Protein AF-A0A101WZ25-F1 (afdb_monomer_lite)

Radius of gyration: 11.17 Å; chains: 1; bounding box: 29×21×28 Å

pLDDT: mean 93.18, std 2.32, range [81.94, 96.31]

Foldseek 3Di:
DKDKDAQDDVRCVQQVDGIDIDDDDPPDDVLSVQVRCCPPGGPCSQVVQADPVSHGDPVDDDD

Structure (mmCIF, N/CA/C/O backbone):
data_AF-A0A101WZ25-F1
#
_entry.id   AF-A0A101WZ25-F1
#
loop_
_atom_site.group_PDB
_atom_site.id
_atom_site.type_symbol
_atom_site.label_atom_id
_atom_site.label_alt_id
_atom_site.label_comp_id
_atom_site.label_asym_id
_atom_site.label_entity_id
_atom_site.label_seq_id
_atom_site.pdbx_PDB_ins_code
_atom_site.Cartn_x
_atom_site.Cartn_y
_atom_site.Cartn_z
_atom_site.occupancy
_atom_site.B_iso_or_equiv
_atom_site.auth_seq_id
_atom_site.auth_comp_id
_atom_site.auth_asym_id
_atom_site.auth_atom_id
_atom_site.pdbx_PDB_model_num
ATOM 1 N N . MET A 1 1 ? -11.779 2.324 10.381 1.00 93.25 1 MET A N 1
ATOM 2 C CA . MET A 1 1 ? -11.101 1.083 10.852 1.00 93.25 1 MET A CA 1
ATOM 3 C C . MET A 1 1 ? -9.584 1.255 11.031 1.00 93.25 1 MET A C 1
ATOM 5 O O . MET A 1 1 ? -9.001 2.136 10.413 1.00 93.25 1 MET A O 1
ATOM 9 N N . LYS A 1 2 ? -8.920 0.406 11.833 1.00 93.19 2 LYS A N 1
ATOM 10 C CA . LYS A 1 2 ? -7.454 0.420 12.028 1.00 93.19 2 LYS A CA 1
ATOM 11 C C . LYS A 1 2 ? -6.823 -0.849 11.457 1.00 93.19 2 LYS A C 1
ATOM 13 O O . LYS A 1 2 ? -7.260 -1.947 11.796 1.00 93.19 2 LYS A O 1
ATOM 18 N N . VAL A 1 3 ? -5.814 -0.699 10.602 1.00 93.75 3 VAL A N 1
ATOM 19 C CA . VAL A 1 3 ? -5.124 -1.817 9.941 1.00 93.75 3 VAL A CA 1
ATOM 20 C C . VAL A 1 3 ? -3.641 -1.816 10.268 1.00 93.75 3 VAL A C 1
ATOM 22 O O . VAL A 1 3 ? -3.025 -0.772 10.474 1.00 93.75 3 VAL A O 1
ATOM 25 N N . GLN A 1 4 ? -3.056 -3.005 10.304 1.00 95.50 4 GLN A N 1
ATOM 26 C CA . GLN A 1 4 ? -1.631 -3.186 10.518 1.00 95.50 4 GLN A CA 1
ATOM 27 C C . GLN A 1 4 ? -0.957 -3.494 9.186 1.00 95.50 4 GLN A C 1
ATOM 29 O O . GLN A 1 4 ? -1.327 -4.453 8.515 1.00 95.50 4 GLN A O 1
ATOM 34 N N . VAL A 1 5 ? 0.048 -2.704 8.823 1.00 95.88 5 VAL A N 1
ATOM 35 C CA . VAL A 1 5 ? 0.779 -2.841 7.560 1.00 95.88 5 VAL A CA 1
ATOM 36 C C . VAL A 1 5 ? 2.202 -3.282 7.852 1.00 95.88 5 VAL A C 1
ATOM 38 O O . VAL A 1 5 ? 2.842 -2.762 8.769 1.00 95.88 5 VAL A O 1
ATOM 41 N N . LYS A 1 6 ? 2.702 -4.238 7.068 1.00 96.31 6 LYS A N 1
ATOM 42 C CA . LYS A 1 6 ? 4.101 -4.669 7.089 1.00 96.31 6 LYS A CA 1
ATOM 43 C C . LYS A 1 6 ? 4.732 -4.395 5.731 1.00 96.31 6 LYS A C 1
ATOM 45 O O . LYS A 1 6 ? 4.179 -4.801 4.714 1.00 96.31 6 LYS A O 1
ATOM 50 N N . PHE A 1 7 ? 5.889 -3.743 5.722 1.00 95.19 7 PHE A N 1
ATOM 51 C CA . PHE A 1 7 ? 6.656 -3.506 4.502 1.00 95.19 7 PHE A CA 1
ATOM 52 C C . PHE A 1 7 ? 7.833 -4.477 4.469 1.00 95.19 7 PHE A C 1
ATOM 54 O O . PHE A 1 7 ? 8.625 -4.531 5.407 1.00 95.19 7 PHE A O 1
ATOM 61 N N . LEU A 1 8 ? 7.917 -5.278 3.408 1.00 93.69 8 LEU A N 1
ATOM 62 C CA . LEU A 1 8 ? 8.896 -6.355 3.270 1.00 93.69 8 LEU A CA 1
ATOM 63 C C . LEU A 1 8 ? 9.849 -6.078 2.104 1.00 93.69 8 LEU A C 1
ATOM 65 O O . LEU A 1 8 ? 9.484 -5.391 1.150 1.00 93.69 8 LEU A O 1
ATOM 69 N N . ALA A 1 9 ? 11.054 -6.651 2.179 1.00 93.00 9 ALA A N 1
ATOM 70 C CA . ALA A 1 9 ? 12.080 -6.571 1.138 1.00 93.00 9 ALA A CA 1
ATOM 71 C C . ALA A 1 9 ? 12.292 -5.127 0.636 1.00 93.00 9 ALA A C 1
ATOM 73 O O . ALA A 1 9 ? 12.523 -4.225 1.439 1.00 93.00 9 ALA A O 1
ATOM 74 N N . SER A 1 10 ? 12.154 -4.884 -0.668 1.00 91.56 10 SER A N 1
ATOM 75 C CA . SER A 1 10 ? 12.359 -3.562 -1.269 1.00 91.56 10 SER A CA 1
ATOM 76 C C . SER A 1 10 ? 11.422 -2.481 -0.716 1.00 91.56 10 SER A C 1
ATOM 78 O O . SER A 1 10 ? 11.796 -1.310 -0.684 1.00 91.56 10 SER A O 1
ATOM 80 N N . LEU A 1 11 ? 10.234 -2.834 -0.210 1.00 92.81 11 LEU A N 1
ATOM 81 C CA . LEU A 1 11 ? 9.338 -1.862 0.425 1.00 92.81 11 LEU A CA 1
ATOM 82 C C . LEU A 1 11 ? 9.838 -1.433 1.808 1.00 92.81 11 LEU A C 1
ATOM 84 O O . LEU A 1 11 ? 9.609 -0.289 2.207 1.00 92.81 11 LEU A O 1
ATOM 88 N N . TYR A 1 12 ? 10.546 -2.309 2.528 1.00 93.44 12 TYR A N 1
ATOM 89 C CA . TYR A 1 12 ? 11.255 -1.901 3.741 1.00 93.44 12 TYR A CA 1
ATOM 90 C C . TYR A 1 12 ? 12.372 -0.919 3.396 1.00 93.44 12 TYR A C 1
ATOM 92 O O . TYR A 1 12 ? 12.557 0.062 4.105 1.00 93.44 12 TYR A O 1
ATOM 100 N N . ASP A 1 13 ? 13.075 -1.112 2.281 1.00 91.25 13 ASP A N 1
ATOM 101 C CA . ASP A 1 13 ? 14.127 -0.177 1.885 1.00 91.25 13 ASP A CA 1
ATOM 102 C C . ASP A 1 13 ? 13.605 1.215 1.537 1.00 91.25 13 ASP A C 1
ATOM 104 O O . ASP A 1 13 ? 14.269 2.204 1.845 1.00 91.25 13 ASP A O 1
ATOM 108 N N . VAL A 1 14 ? 12.404 1.292 0.968 1.00 90.50 14 VAL A N 1
ATOM 109 C CA . VAL A 1 14 ? 11.738 2.553 0.614 1.00 90.50 14 VAL A CA 1
ATOM 110 C C . VAL A 1 14 ? 11.159 3.261 1.839 1.00 90.50 14 VAL A C 1
ATOM 112 O O . VAL A 1 14 ? 11.228 4.484 1.948 1.00 90.50 14 VAL A O 1
ATOM 115 N N . THR A 1 15 ? 10.568 2.510 2.766 1.00 93.00 15 THR A N 1
ATOM 116 C CA . THR A 1 15 ? 9.860 3.090 3.921 1.00 93.00 15 THR A CA 1
ATOM 117 C C . THR A 1 15 ? 10.728 3.200 5.171 1.00 93.00 15 THR A C 1
ATOM 119 O O . THR A 1 15 ? 10.410 3.979 6.063 1.00 93.00 15 THR A O 1
ATOM 122 N N . LYS A 1 16 ? 11.790 2.391 5.267 1.00 93.19 16 LYS A N 1
ATOM 123 C CA . LYS A 1 16 ? 12.598 2.116 6.471 1.00 93.19 16 LYS A CA 1
ATOM 124 C C . LYS A 1 16 ? 11.771 1.734 7.704 1.00 93.19 16 LYS A C 1
ATOM 126 O O . LYS A 1 16 ? 12.256 1.781 8.833 1.00 93.19 16 LYS A O 1
ATOM 131 N N . ILE A 1 17 ? 10.536 1.284 7.486 1.00 94.25 17 ILE A N 1
ATOM 132 C CA . ILE A 1 17 ? 9.574 0.900 8.513 1.00 94.25 17 ILE A CA 1
ATOM 133 C C . ILE A 1 17 ? 9.180 -0.541 8.242 1.00 94.25 17 ILE A C 1
ATOM 135 O O . ILE A 1 17 ? 8.645 -0.856 7.191 1.00 94.25 17 ILE A O 1
ATOM 139 N N . LEU A 1 18 ? 9.422 -1.440 9.192 1.00 94.44 18 LEU A N 1
ATOM 140 C CA . LEU A 1 18 ? 9.037 -2.844 9.020 1.00 94.44 18 LEU A CA 1
ATOM 141 C C . LEU A 1 18 ? 7.529 -3.034 9.202 1.00 94.44 18 LEU A C 1
ATOM 143 O O . LEU A 1 18 ? 6.907 -3.870 8.548 1.00 94.44 18 LEU A O 1
ATOM 147 N N . LYS A 1 19 ? 6.946 -2.279 10.135 1.00 95.75 19 LYS A N 1
ATOM 148 C CA . LYS A 1 19 ? 5.576 -2.458 10.595 1.00 95.75 19 LYS A CA 1
ATOM 149 C C . LYS A 1 19 ? 5.021 -1.147 11.133 1.00 95.75 19 LYS A C 1
ATOM 151 O O . LYS A 1 19 ? 5.708 -0.460 11.881 1.00 95.75 19 LYS A O 1
ATOM 156 N N . THR A 1 20 ? 3.776 -0.839 10.798 1.00 95.44 20 THR A N 1
ATOM 157 C CA . THR A 1 20 ? 3.056 0.318 11.338 1.00 95.44 20 THR A CA 1
ATOM 158 C C . THR A 1 20 ? 1.559 0.040 11.411 1.00 95.44 20 THR A C 1
ATOM 160 O O . THR A 1 20 ? 1.061 -0.920 10.817 1.00 95.44 20 THR A O 1
ATOM 163 N N . GLU A 1 21 ? 0.841 0.871 12.151 1.00 96.31 21 GLU A N 1
ATOM 164 C CA . GLU A 1 21 ? -0.613 0.856 12.205 1.00 96.31 21 GLU A CA 1
ATOM 165 C C . GLU A 1 21 ? -1.155 2.110 11.531 1.00 96.31 21 GLU A C 1
ATOM 167 O O . GLU A 1 21 ? -0.659 3.211 11.761 1.00 96.31 21 GLU A O 1
ATOM 172 N N . ILE A 1 22 ? -2.163 1.932 10.684 1.00 95.19 22 ILE A N 1
ATOM 173 C CA . ILE A 1 22 ? -2.754 3.003 9.889 1.00 95.19 22 ILE A CA 1
ATOM 174 C C . ILE A 1 22 ? -4.250 3.029 10.154 1.00 95.19 22 ILE A C 1
ATOM 176 O O . ILE A 1 22 ? -4.939 2.009 10.066 1.00 95.19 22 ILE A O 1
ATOM 180 N N . GLU A 1 23 ? -4.747 4.214 10.482 1.00 95.00 23 GLU A N 1
ATOM 181 C CA . GLU A 1 23 ? -6.175 4.478 10.543 1.00 95.00 23 GLU A CA 1
ATOM 182 C C . GLU A 1 23 ? -6.695 4.791 9.144 1.00 95.00 23 GLU A C 1
ATOM 184 O O . GLU A 1 23 ? -6.132 5.604 8.411 1.00 95.00 23 GLU A O 1
ATOM 189 N N . LEU A 1 24 ? -7.774 4.113 8.775 1.00 94.88 24 LEU A N 1
ATOM 190 C CA . LEU A 1 24 ? -8.465 4.283 7.510 1.00 94.88 24 LEU A CA 1
ATOM 191 C C . LEU A 1 24 ? -9.941 4.583 7.768 1.00 94.88 24 LEU A C 1
ATOM 193 O O . LEU A 1 24 ? -10.509 4.072 8.741 1.00 94.88 24 LEU A O 1
ATOM 197 N N . PRO A 1 25 ? -10.594 5.359 6.890 1.00 92.69 25 PRO A N 1
ATOM 198 C CA . PRO A 1 25 ? -12.038 5.508 6.944 1.00 92.69 25 PRO A CA 1
ATOM 199 C C . PRO A 1 25 ? -12.729 4.154 6.745 1.00 92.69 25 PRO A C 1
ATOM 201 O O . PRO A 1 25 ? -12.154 3.197 6.217 1.00 92.69 25 PRO A O 1
ATOM 204 N N . ASP A 1 26 ? -13.973 4.059 7.198 1.00 90.38 26 ASP A N 1
ATOM 205 C CA . ASP A 1 26 ? -14.760 2.851 6.981 1.00 90.38 26 ASP A CA 1
ATOM 206 C C . ASP A 1 26 ? -15.056 2.682 5.484 1.00 90.38 26 ASP A C 1
ATOM 208 O O . ASP A 1 26 ? -15.246 3.659 4.760 1.00 90.38 26 ASP A O 1
ATOM 212 N N . ASN A 1 27 ? -15.046 1.431 5.014 1.00 91.62 27 ASN A N 1
ATOM 213 C CA . ASN A 1 27 ? -15.114 1.059 3.593 1.00 91.62 27 ASN A CA 1
ATOM 214 C C . ASN A 1 27 ? -13.932 1.546 2.728 1.00 91.62 27 ASN A C 1
ATOM 216 O O . ASN A 1 27 ? -14.049 1.593 1.503 1.00 91.62 27 ASN A O 1
ATOM 220 N N . ALA A 1 28 ? -12.790 1.889 3.337 1.00 94.12 28 ALA A N 1
ATOM 221 C CA . ALA A 1 28 ? -11.577 2.224 2.595 1.00 94.12 28 ALA A CA 1
ATOM 222 C C . ALA A 1 28 ? -11.109 1.073 1.695 1.00 94.12 28 ALA A C 1
ATOM 224 O O . ALA A 1 28 ? -11.117 -0.099 2.082 1.00 94.12 28 ALA A O 1
ATOM 225 N N . THR A 1 29 ? -10.632 1.430 0.507 1.00 93.69 29 THR A N 1
ATOM 226 C CA . THR A 1 29 ? -10.051 0.490 -0.452 1.00 93.69 29 THR A CA 1
ATOM 227 C C . THR A 1 29 ? -8.544 0.336 -0.242 1.00 93.69 29 THR A C 1
ATOM 229 O O . THR A 1 29 ? -7.889 1.151 0.414 1.00 93.69 29 THR A O 1
ATOM 232 N N . VAL A 1 30 ? -7.945 -0.670 -0.886 1.00 91.75 30 VAL A N 1
ATOM 233 C CA . VAL A 1 30 ? -6.477 -0.799 -0.962 1.00 91.75 30 VAL A CA 1
ATOM 234 C C . VAL A 1 30 ? -5.840 0.463 -1.559 1.00 91.75 30 VAL A C 1
ATOM 236 O O . VAL A 1 30 ? -4.758 0.870 -1.143 1.00 91.75 30 VAL A O 1
ATOM 239 N N . MET A 1 31 ? -6.521 1.140 -2.487 1.00 93.69 31 MET A N 1
ATOM 240 C CA . MET A 1 31 ? -6.008 2.377 -3.073 1.00 93.69 31 MET A CA 1
ATOM 241 C C . MET A 1 31 ? -5.977 3.534 -2.069 1.00 93.69 31 MET A C 1
ATOM 243 O O . MET A 1 31 ? -5.044 4.339 -2.073 1.00 93.69 31 MET A O 1
ATOM 247 N N . ASP A 1 32 ? -6.954 3.600 -1.168 1.00 95.12 32 ASP A N 1
ATOM 248 C CA . ASP A 1 32 ? -6.972 4.592 -0.089 1.00 95.12 32 ASP A CA 1
ATOM 249 C C . ASP A 1 32 ? -5.863 4.325 0.932 1.00 95.12 32 ASP A C 1
ATOM 251 O O . ASP A 1 32 ? -5.226 5.266 1.417 1.00 95.12 32 ASP A O 1
ATOM 255 N N . LEU A 1 33 ? -5.555 3.050 1.187 1.00 94.94 33 LEU A N 1
ATOM 256 C CA . LEU A 1 33 ? -4.394 2.664 1.984 1.00 94.94 33 LEU A CA 1
ATOM 257 C C . LEU A 1 33 ? -3.086 3.139 1.338 1.00 94.94 33 LEU A C 1
ATOM 259 O O . LEU A 1 33 ? -2.281 3.791 2.003 1.00 94.94 33 LEU A O 1
ATOM 263 N N . ILE A 1 34 ? -2.891 2.884 0.043 1.00 9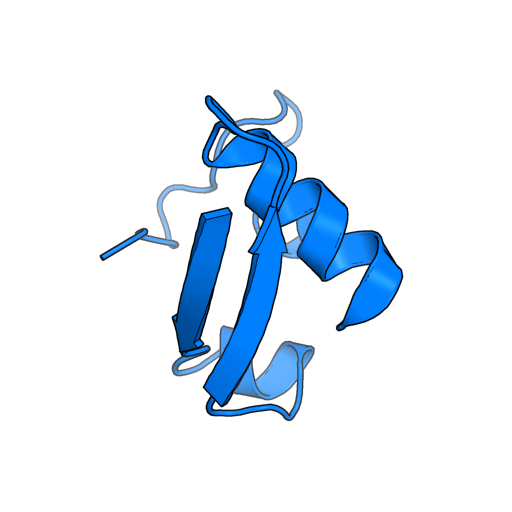4.75 34 ILE A N 1
ATOM 264 C CA . ILE A 1 34 ? -1.689 3.312 -0.694 1.00 94.75 34 ILE A CA 1
ATOM 265 C C . ILE A 1 34 ? -1.524 4.834 -0.640 1.00 94.75 34 ILE A C 1
ATOM 267 O O . ILE A 1 34 ? -0.434 5.333 -0.351 1.00 94.75 34 ILE A O 1
ATOM 271 N N . LYS A 1 35 ? -2.609 5.587 -0.854 1.00 94.75 35 LYS A N 1
ATOM 272 C CA . LYS A 1 35 ? -2.602 7.055 -0.748 1.00 94.75 35 LYS A CA 1
ATOM 273 C C . LYS A 1 35 ? -2.261 7.528 0.664 1.00 94.75 35 LYS A C 1
ATOM 275 O O . LYS A 1 35 ? -1.525 8.503 0.813 1.00 94.75 35 LYS A O 1
ATOM 280 N N . THR A 1 36 ? -2.776 6.851 1.686 1.00 95.50 36 THR A N 1
ATOM 281 C CA . THR A 1 36 ? -2.486 7.173 3.089 1.00 95.50 36 THR A CA 1
ATOM 282 C C . THR A 1 36 ? -1.018 6.919 3.421 1.00 95.50 36 THR A C 1
ATOM 284 O O . THR A 1 36 ? -0.364 7.802 3.973 1.00 95.50 36 THR A O 1
ATOM 287 N N . ILE A 1 37 ? -0.457 5.782 2.998 1.00 95.12 37 ILE A N 1
ATOM 288 C CA . ILE A 1 37 ? 0.973 5.467 3.161 1.00 95.12 37 ILE A CA 1
ATOM 289 C C . ILE A 1 37 ? 1.840 6.516 2.456 1.00 95.12 37 ILE A C 1
ATOM 291 O O . ILE A 1 37 ? 2.790 7.026 3.048 1.00 95.12 37 ILE A O 1
ATOM 295 N N . ASN A 1 38 ? 1.486 6.894 1.226 1.00 95.38 38 ASN A N 1
ATOM 296 C CA . ASN A 1 38 ? 2.226 7.897 0.461 1.00 95.38 38 ASN A CA 1
ATOM 297 C C . ASN A 1 38 ? 2.273 9.269 1.153 1.00 95.38 38 ASN A C 1
ATOM 299 O O . ASN A 1 38 ? 3.254 9.993 1.024 1.00 95.38 38 ASN A O 1
ATOM 303 N N . LYS A 1 39 ? 1.212 9.641 1.875 1.00 93.81 39 LYS A N 1
ATOM 304 C CA . LYS A 1 39 ? 1.145 10.921 2.595 1.00 93.81 39 LYS A CA 1
ATOM 305 C C . LYS A 1 39 ? 1.818 10.869 3.964 1.00 93.81 39 LYS A C 1
ATOM 307 O O . LYS A 1 39 ? 2.498 11.817 4.331 1.00 93.81 39 LYS A O 1
ATOM 312 N N . ALA A 1 40 ? 1.580 9.803 4.725 1.00 90.25 40 ALA A N 1
ATOM 313 C CA . ALA A 1 40 ? 1.889 9.763 6.153 1.00 90.25 40 ALA A CA 1
ATOM 314 C C . ALA A 1 40 ? 3.164 8.984 6.499 1.00 90.25 40 ALA A C 1
ATOM 316 O O . ALA A 1 40 ? 3.718 9.183 7.575 1.00 90.25 40 ALA A O 1
ATOM 317 N N . VAL A 1 41 ? 3.611 8.078 5.625 1.00 90.88 41 VAL A N 1
ATOM 318 C CA . VAL A 1 41 ? 4.683 7.121 5.938 1.00 90.88 41 VAL A CA 1
ATOM 319 C C . VAL A 1 41 ? 5.907 7.353 5.060 1.00 90.88 41 VAL A C 1
ATOM 321 O O . VAL A 1 41 ? 7.008 7.505 5.576 1.00 90.88 41 VAL A O 1
ATOM 324 N N . SER A 1 42 ? 5.735 7.373 3.738 1.00 91.75 42 SER A N 1
ATOM 325 C CA . SER A 1 42 ? 6.847 7.509 2.794 1.00 91.75 42 SER A CA 1
ATOM 326 C C . SER A 1 42 ? 6.399 8.305 1.565 1.00 91.75 42 SER A C 1
ATOM 328 O O . SER A 1 42 ? 5.646 7.782 0.735 1.00 91.75 42 SER A O 1
ATOM 330 N N . PRO A 1 43 ? 6.825 9.577 1.436 1.00 91.19 43 PRO A N 1
ATOM 331 C CA . PRO A 1 43 ? 6.568 10.367 0.241 1.00 91.19 43 PRO A CA 1
ATOM 332 C C . PRO A 1 43 ? 7.073 9.645 -1.012 1.00 91.19 43 PRO A C 1
ATOM 334 O O . PRO A 1 43 ? 8.197 9.151 -1.038 1.00 91.19 43 PRO A O 1
ATOM 337 N N . ASN A 1 44 ? 6.248 9.618 -2.061 1.00 89.50 44 ASN A N 1
ATOM 338 C CA . ASN A 1 44 ? 6.474 8.914 -3.333 1.00 89.50 44 ASN A CA 1
ATOM 339 C C . ASN A 1 44 ? 6.288 7.389 -3.299 1.00 89.50 44 ASN A C 1
ATOM 341 O O . ASN A 1 44 ? 6.521 6.735 -4.318 1.00 89.50 44 ASN A O 1
ATOM 345 N N . PHE A 1 45 ? 5.812 6.813 -2.192 1.00 93.88 45 PHE A N 1
ATOM 346 C CA . PHE A 1 45 ? 5.466 5.392 -2.119 1.00 93.88 45 PHE A CA 1
ATOM 347 C C . PHE A 1 45 ? 4.554 4.945 -3.269 1.00 93.88 45 PHE A C 1
ATOM 349 O O . PHE A 1 45 ? 4.808 3.909 -3.882 1.00 93.88 45 PHE A O 1
ATOM 356 N N . SER A 1 46 ? 3.533 5.736 -3.620 1.00 94.50 46 SER A N 1
ATOM 357 C CA . SER A 1 46 ? 2.621 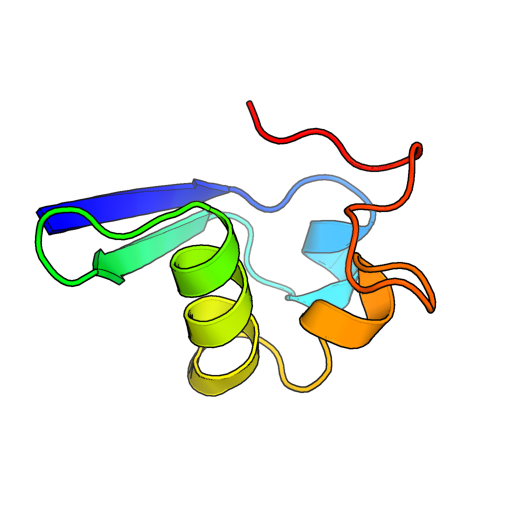5.382 -4.714 1.00 94.50 46 SER A CA 1
ATOM 358 C C . SER A 1 46 ? 3.348 5.257 -6.053 1.00 94.50 46 SER A C 1
ATOM 360 O O . SER A 1 46 ? 3.072 4.328 -6.797 1.00 94.50 46 SER A O 1
ATOM 362 N N . SER A 1 47 ? 4.319 6.125 -6.341 1.00 93.25 47 SER A N 1
ATOM 363 C CA . SER A 1 47 ? 5.099 6.085 -7.589 1.00 93.25 47 SER A CA 1
ATOM 364 C C . SER A 1 47 ? 6.027 4.867 -7.667 1.00 93.25 47 SER A C 1
ATOM 366 O O . SER A 1 47 ? 6.366 4.381 -8.748 1.00 93.25 47 SER A O 1
ATOM 368 N N . VAL A 1 48 ? 6.444 4.344 -6.511 1.00 93.25 48 VAL A N 1
ATOM 369 C CA . VAL A 1 48 ? 7.247 3.120 -6.445 1.00 93.25 48 VAL A CA 1
ATOM 370 C C . VAL A 1 48 ? 6.403 1.905 -6.816 1.00 93.25 48 VAL A C 1
ATOM 372 O O . VAL A 1 48 ? 6.861 1.075 -7.608 1.00 93.25 48 VAL A O 1
ATOM 375 N N . ILE A 1 49 ? 5.188 1.805 -6.272 1.00 94.44 49 ILE A N 1
ATOM 376 C CA . ILE A 1 49 ? 4.383 0.581 -6.35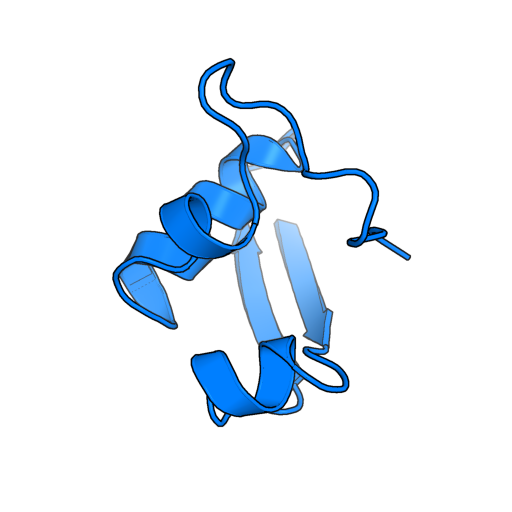6 1.00 94.44 49 ILE A CA 1
ATOM 377 C C . ILE A 1 49 ? 3.326 0.582 -7.460 1.00 94.44 49 ILE A C 1
ATOM 379 O O . ILE A 1 49 ? 2.900 -0.499 -7.858 1.00 94.44 49 ILE A O 1
ATOM 383 N N . LEU A 1 50 ? 2.909 1.749 -7.956 1.00 95.12 50 LEU A N 1
ATOM 384 C CA . LEU A 1 50 ? 1.907 1.872 -9.013 1.00 95.12 50 LEU A CA 1
ATOM 385 C C . LEU A 1 50 ? 2.555 2.080 -10.382 1.00 95.12 50 LEU A C 1
ATOM 387 O O . LEU A 1 50 ? 3.563 2.777 -10.495 1.00 95.12 50 LEU A O 1
ATOM 391 N N . ASP A 1 51 ? 1.976 1.464 -11.405 1.00 94.56 51 ASP A N 1
ATOM 392 C CA . ASP A 1 51 ? 2.291 1.702 -12.810 1.00 94.56 51 ASP A CA 1
ATOM 393 C C . ASP A 1 51 ? 1.678 3.021 -13.320 1.00 94.56 51 ASP A C 1
ATOM 395 O O . ASP A 1 51 ? 0.955 3.722 -12.604 1.00 94.56 51 ASP A O 1
ATOM 399 N N . ASP A 1 52 ? 1.943 3.344 -14.586 1.00 92.31 52 ASP A N 1
ATOM 400 C CA . ASP A 1 52 ? 1.459 4.574 -15.224 1.00 92.31 52 ASP A CA 1
ATOM 401 C C . ASP A 1 52 ? -0.076 4.622 -15.371 1.00 92.31 52 ASP A C 1
ATOM 403 O O . ASP A 1 52 ? -0.653 5.693 -15.557 1.00 92.31 52 ASP A O 1
ATOM 407 N N . ASN A 1 53 ? -0.757 3.479 -15.240 1.00 92.62 53 ASN A N 1
ATOM 408 C CA . ASN A 1 53 ? -2.217 3.370 -15.257 1.00 92.62 53 ASN A CA 1
ATOM 409 C C . ASN A 1 53 ? -2.827 3.422 -13.844 1.00 92.62 53 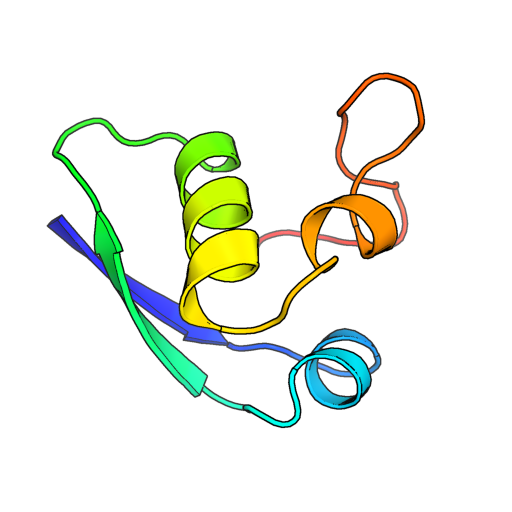ASN A C 1
ATOM 411 O O . ASN A 1 53 ? -4.040 3.253 -13.689 1.00 92.62 53 ASN A O 1
ATOM 415 N N . GLY A 1 54 ? -2.009 3.619 -12.804 1.00 90.25 54 GLY A N 1
ATOM 416 C CA . GLY A 1 54 ? -2.440 3.631 -11.408 1.00 90.25 54 GLY A CA 1
ATOM 417 C C . GLY A 1 54 ? -2.780 2.248 -10.843 1.00 90.25 54 GLY A C 1
ATOM 418 O O . GLY A 1 54 ? -3.422 2.161 -9.792 1.00 90.25 54 GLY A O 1
ATOM 419 N N . LYS A 1 55 ? -2.372 1.167 -11.515 1.00 93.62 55 LYS A N 1
ATOM 420 C CA . LYS A 1 55 ? -2.490 -0.211 -11.022 1.00 93.62 55 LYS A CA 1
ATOM 421 C C . LYS A 1 55 ? -1.232 -0.609 -10.266 1.00 93.62 55 LYS A C 1
ATOM 423 O O . LYS A 1 55 ? -0.168 -0.041 -10.468 1.00 93.62 55 LYS A O 1
ATOM 428 N N . LEU A 1 56 ? -1.344 -1.595 -9.381 1.00 93.81 56 LEU A N 1
ATOM 429 C CA . LEU A 1 56 ? -0.178 -2.144 -8.694 1.00 93.81 56 LEU A CA 1
ATOM 430 C C . LEU A 1 56 ? 0.746 -2.818 -9.720 1.00 93.81 56 LEU A C 1
ATOM 432 O O . LEU A 1 56 ? 0.268 -3.623 -10.515 1.00 93.81 56 LEU A O 1
ATOM 436 N N . LYS A 1 57 ? 2.046 -2.504 -9.703 1.00 94.56 57 LYS A N 1
ATOM 437 C CA . LYS A 1 57 ? 3.031 -3.201 -10.545 1.00 94.56 57 LYS A CA 1
ATOM 438 C C . LYS A 1 57 ? 3.066 -4.679 -10.162 1.00 94.56 57 LYS A C 1
ATOM 440 O O . LYS A 1 57 ? 3.121 -4.990 -8.974 1.00 94.56 57 LYS A O 1
ATOM 445 N N . ASP A 1 58 ? 3.156 -5.559 -11.156 1.00 93.19 58 ASP A N 1
ATOM 446 C CA . ASP A 1 58 ? 3.090 -7.022 -10.988 1.00 93.19 58 ASP A CA 1
ATOM 447 C C . ASP A 1 58 ? 4.123 -7.601 -10.004 1.00 93.19 58 ASP A C 1
ATOM 449 O O . ASP A 1 58 ? 3.925 -8.670 -9.432 1.00 93.19 58 ASP A O 1
ATOM 453 N N . GLN A 1 59 ? 5.231 -6.892 -9.775 1.00 91.94 59 GLN A N 1
ATOM 454 C CA . GLN A 1 59 ? 6.270 -7.281 -8.818 1.00 91.94 59 GLN A CA 1
ATOM 455 C C . GLN A 1 59 ? 5.873 -7.100 -7.341 1.00 91.94 59 GLN A C 1
ATOM 457 O O . GLN A 1 59 ? 6.620 -7.519 -6.456 1.00 91.94 59 GLN A O 1
ATOM 462 N N . TYR A 1 60 ? 4.746 -6.444 -7.059 1.00 91.94 60 TYR A N 1
ATOM 463 C CA . TYR A 1 60 ? 4.241 -6.230 -5.707 1.00 91.94 60 TYR A CA 1
ATOM 464 C C . TYR A 1 60 ? 2.939 -6.989 -5.490 1.00 91.94 60 TYR A C 1
ATOM 466 O O . TYR A 1 60 ? 2.079 -7.063 -6.362 1.00 91.94 60 TYR A O 1
ATOM 474 N N . VAL A 1 61 ? 2.778 -7.510 -4.278 1.00 89.50 61 VAL A N 1
ATOM 475 C CA . VAL A 1 61 ? 1.587 -8.249 -3.863 1.00 89.50 61 VAL A CA 1
ATOM 476 C C . VAL A 1 61 ? 1.123 -7.691 -2.524 1.00 89.50 61 VAL A C 1
ATOM 478 O O . VAL A 1 61 ? 1.945 -7.392 -1.655 1.00 89.50 61 VAL A O 1
ATOM 481 N N . VAL A 1 62 ? -0.190 -7.536 -2.363 1.00 88.19 62 VAL A N 1
ATOM 482 C CA . VAL A 1 62 ? -0.817 -7.227 -1.073 1.00 88.19 62 VAL A CA 1
ATOM 483 C C . VAL A 1 62 ? -1.287 -8.547 -0.471 1.00 88.19 62 VAL A C 1
ATOM 485 O O . VAL A 1 62 ? -2.031 -9.278 -1.124 1.00 88.19 62 VAL A O 1
ATOM 488 N N . LEU A 1 63 ? -0.808 -8.851 0.737 1.00 81.94 63 LEU A N 1
ATOM 489 C CA . LEU A 1 63 ? -1.071 -10.089 1.476 1.00 81.94 63 LEU A CA 1
ATOM 490 C C . LEU A 1 63 ? -1.872 -9.804 2.745 1.00 81.94 63 LEU A C 1
ATOM 492 O O . LEU A 1 63 ? -1.590 -8.762 3.383 1.00 81.94 63 LEU A O 1
#

Sequence (63 aa):
MKVQVKFLASLYDVTKILKTEIELPDNATVMDLIKTINKAVSPNFSSVILDDNGKLKDQYVVL

Secondary structure (DSSP, 8-state):
-EEEEE--THHHHHH--SEEEEE--TT--HHHHHHHHHHHT-TTHHHHHB-TTSSBPTT----

=== Feature glossary ===
The record interleaves many kinds of information about one protein. Here is each kind framed as the question it answers.

Q: What does the local fold look like, residue by residue?
A: The Foldseek 3Di string encodes local tertiary geometry as a 20-letter alphabet — one character per residue — derived from the relative positions of nearby Cα atoms. Unlike the amino-acid sequence, 3Di is a direct function of the 3D structure, so two proteins with the same fold have similar 3Di strings even at low sequence identity.

Q: Which residues are in helices, strands, or loops?
A: The SS8 string is DSSP's per-residue secondary-structure call. α-helix (H) means an i→i+4 H-bond ladder; β-strand (E) means the residue participates in a β-sheet; 3₁₀ (G) and π (I) are tighter and wider helices; T/S are turns/bends; '-' is loop.

Q: How big and how compact is the whole molecule?
A: Radius of gyration (Rg) is the root-mean-square distance of Cα atoms from their centroid — a single number for overall size and compactness. A globular domain of N residues has Rg ≈ 2.2·N^0.38 Å; an extended or disordered chain has a much larger Rg. The Cα contact count is the number of residue pairs whose Cα atoms are within 8 Å and are more than four positions apart in sequence — a standard proxy for tertiary packin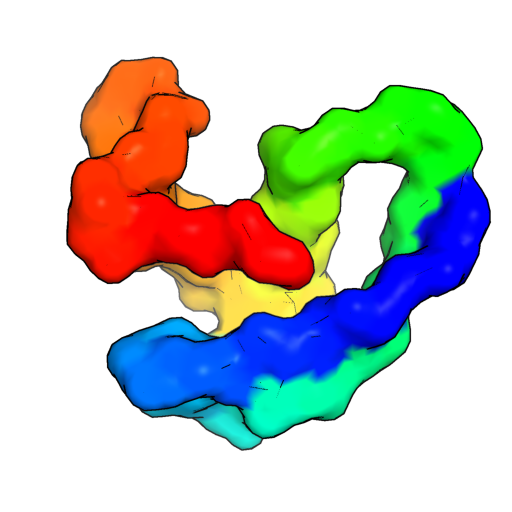g density. The bounding box is the smallest axis-aligned box enclosing all Cα atoms.

Q: Where is each backbone atom in 3D?
A: Structure coordinates are given as an mmCIF _atom_site loop: one row per atom with element, residue name, chain id, sequence number, and x/y/z position in Å. Only the four main-chain atoms per residue are included here; side chains are omitted to keep the record compact.

Q: What is the amino-acid chain?
A: Primary structure: the covalent order of the twenty standard amino acids along the backbone. Two proteins with the same sequence will (almost always) fold to the same structure; two with 30% identity often share a f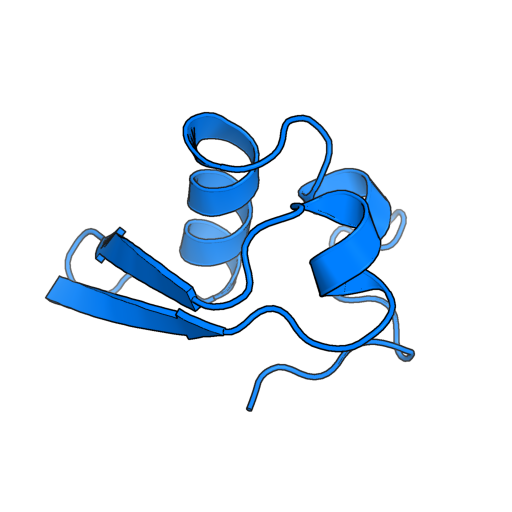old but not the details.

Q: What if only a Cα trace is available?
A: Three-state secondary structure (P-SEA) collapses the eight DSSP classes into helix (a), strand (b), and coil (c). P-SEA assigns these from Cα geometry alone — distances and angles — without requiring backbone oxygens, so it works on any Cα trace.

Q: What family and function is it annotated with?
A: Database cross-references. InterPro integrates a dozen domain/family signature databases into unified entries with residue-range hits. GO terms attach function/process/location labels with evidence codes. CATH codes position the fold in a four-level structural taxonomy. Organism is the NCBI-taxonomy species name.

Q: How confident is the AlphaFold model at each residue?
A: pLDDT is the predicted lDDT-Cα score: AlphaFold's confidence that the local environment of each residue (all inter-atomic distances within 15 Å) is correctly placed. It is a per-residue number between 0 and 100, with higher meaning more reliable.

Q: How mobile is each atom in the crystal?
A: B-factor (Debye–Waller factor) reflects atomic displacement in the crystal lattice. It is an experimental observable (units Å²), not a prediction; low values mean the atom is pinned down, high values mean it moves or is heterogeneous across the crystal.

Q: Which residues are buried vs exposed?
A: SASA measures how much of the protein is reachable by solvent. It is computed by rolling a water-sized probe over the atomic surface and summing the exposed area (Å²). Per-residue SASA distinguishes core (buried, low SASA) from surface (exposed, high SASA) residues; total SASA is a whole-molecule size measure.

Q: What do the diagnostic plots show?
A: Plot images: a contact map (which residues are close in 3D, as an N×N binary image), a Ramachandran scatter (backbone torsion angles, revealing secondary-structure composition at a glance), and — for AlphaFold structures — a PAE heatmap (pairwise prediction confidence).

Q: What known structures does this most resemble?
A: The Foldseek neighbor list gives the closest experimentally determined structures in the PDB, ranked by structural alignment. TM-score near 1 means near-identical fold; near 0.3 means only rough topology match. This is how one finds what a novel AlphaFold prediction most resembles in the solved-structure universe.

Q: Are the domains correctly placed relative to each other?
A: Predicted aligned error is AlphaFold's pairwise confidence. Unlike pLDDT (per-residue), PAE is per-residue-pair and captures whether two parts of the structure are correctly placed relative to each other. Units are ångströms of expected positional error.

Q: What do the rendered images show?
A: Structure images are PyMOL renders from six orthogonal camera directions. Cartoon representation draws helices as coils and strands as arrows; sticks shows the backbone as bonds; surface shows the solvent-excluded envelope. Rainbow coloring maps sequence position to hue (blue→red, N→C); chain coloring assigns a distinct color per polypeptide.

Q: What are the backbone torsion angles?
A: φ (phi) and ψ (psi) are the two rotatable backbone dihedrals per residue: φ is the C(i-1)–N–Cα–C torsion, ψ is the N–Cα–C–N(i+1) torsion, both in degrees on (−180°, 180°]. α-helical residues cluster near (−60°, −45°); β-strand residues near (−120°, +130°). A Ramachandran plot is simply a scatter of (φ, ψ) for every residue.